Protein AF-W1XCX1-F1 (afdb_monomer_lite)

Radius of gyration: 17.48 Å; chains: 1; bounding box: 41×35×40 Å

Foldseek 3Di:
DDWDDPDQWIADPNRTDHPPDDDDDDDDQVVVVCQCPPVVDDVVVCVVVVHDDDDDDDPDDDDDDDPDDDDCVPPDDDPPPDDD

pLDDT: mean 85.7, std 11.75, range [41.84, 94.31]

Sequence (84 aa):
SEIRCSGPTITVNGKVFGAPFTVKAIGDPKTLNSALTMRGGVVDSLKHWGIKVTIKEENELAIPAFTGTFREEHIKPNETGGKE

Secondary structure (DSSP, 8-state):
--EEEETTEEEETTEEEPSSP-----S-HHHHHHHHT-TTSHHHHHHHTT--------S----PPP-PPP--TT-PPPTT----

InterPro domains:
  IPR010273 Protein of unknown function DUF881 [PF05949] (1-73)
  IPR010273 Protein of unknown function DUF881 [PTHR37313] (1-78)

Structure (mmCIF, N/CA/C/O backbone):
data_AF-W1XCX1-F1
#
_entry.id   AF-W1XCX1-F1
#
loop_
_atom_site.group_PDB
_atom_site.id
_atom_site.type_symbol
_atom_site.label_atom_id
_atom_site.label_alt_id
_atom_site.label_comp_id
_atom_site.label_asym_id
_atom_s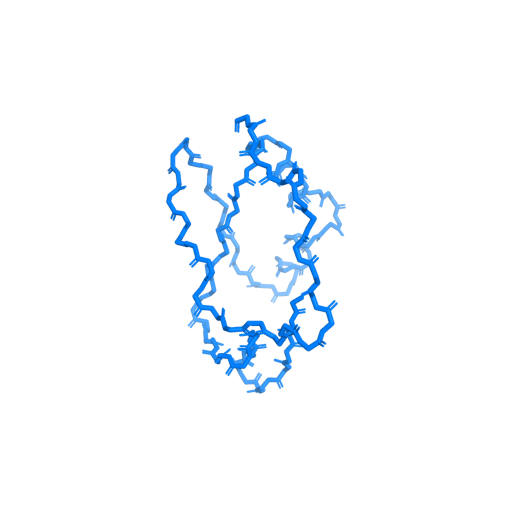ite.label_entity_id
_atom_site.label_seq_id
_atom_site.pdbx_PDB_ins_code
_atom_site.Cartn_x
_atom_site.Cartn_y
_atom_site.Cartn_z
_atom_site.occupancy
_atom_site.B_iso_or_equiv
_atom_site.auth_seq_id
_atom_site.auth_comp_id
_atom_site.auth_asym_id
_atom_site.auth_atom_id
_atom_site.pdbx_PDB_model_num
ATOM 1 N N . SER A 1 1 ? -5.870 -13.225 -0.252 1.00 65.25 1 SER A N 1
ATOM 2 C CA . SER A 1 1 ? -6.026 -12.328 -1.413 1.00 65.25 1 SER A CA 1
ATOM 3 C C . SER A 1 1 ? -5.258 -12.892 -2.582 1.00 65.25 1 SER A C 1
ATOM 5 O O . SER A 1 1 ? -4.151 -13.373 -2.375 1.00 65.25 1 SER A O 1
ATOM 7 N N . GLU A 1 2 ? -5.840 -12.875 -3.776 1.00 86.12 2 GLU A N 1
ATOM 8 C CA . GLU A 1 2 ? -5.191 -13.379 -4.988 1.00 86.12 2 GLU A CA 1
ATOM 9 C C . GLU A 1 2 ? -4.541 -12.221 -5.755 1.00 86.12 2 GLU A C 1
ATOM 11 O O . GLU A 1 2 ? -5.193 -11.199 -5.977 1.00 86.12 2 GLU A O 1
ATOM 16 N N . ILE A 1 3 ? -3.278 -12.390 -6.163 1.00 88.69 3 ILE A N 1
ATOM 17 C CA . ILE A 1 3 ? -2.557 -11.462 -7.041 1.00 88.69 3 ILE A CA 1
ATOM 18 C C . ILE A 1 3 ? -2.038 -12.259 -8.240 1.00 88.69 3 ILE A C 1
ATOM 20 O O . ILE A 1 3 ? -1.313 -13.237 -8.061 1.00 88.69 3 ILE A O 1
ATOM 24 N N . ARG A 1 4 ? -2.396 -11.846 -9.460 1.00 90.94 4 ARG A N 1
ATOM 25 C CA . ARG A 1 4 ? -1.907 -12.455 -10.707 1.00 90.94 4 ARG A CA 1
ATOM 26 C C . ARG A 1 4 ? -1.230 -11.424 -11.599 1.00 90.94 4 ARG A C 1
ATOM 28 O O . ARG A 1 4 ? -1.667 -10.276 -11.685 1.00 90.94 4 ARG A O 1
ATOM 35 N N . CYS A 1 5 ? -0.186 -11.863 -12.299 1.00 88.69 5 CYS A N 1
ATOM 36 C CA . CYS A 1 5 ? 0.430 -11.087 -13.370 1.00 88.69 5 CYS A CA 1
ATOM 37 C C . CYS A 1 5 ? -0.512 -11.047 -14.583 1.00 88.69 5 CYS A C 1
ATOM 39 O O . CYS A 1 5 ? -1.021 -12.083 -15.013 1.00 88.69 5 CYS A O 1
ATOM 41 N N . SER A 1 6 ? -0.753 -9.857 -15.130 1.00 86.81 6 SER A N 1
ATOM 42 C CA . SER A 1 6 ? -1.573 -9.645 -16.329 1.00 86.81 6 SER A CA 1
ATOM 43 C C . SER A 1 6 ? -0.848 -8.719 -17.315 1.00 86.81 6 SER A C 1
ATOM 45 O O . SER A 1 6 ? -1.428 -7.797 -17.887 1.00 86.81 6 SER A O 1
ATOM 47 N N . GLY A 1 7 ? 0.460 -8.951 -17.489 1.00 87.56 7 GLY A N 1
ATOM 48 C CA . GLY A 1 7 ? 1.342 -8.155 -18.345 1.00 87.56 7 GLY A CA 1
ATOM 49 C C . GLY A 1 7 ? 1.730 -6.826 -17.682 1.00 87.56 7 GLY A C 1
ATOM 50 O O . GLY A 1 7 ? 2.286 -6.855 -16.586 1.00 87.56 7 GLY A O 1
ATOM 51 N N . PRO A 1 8 ? 1.443 -5.658 -18.293 1.00 86.06 8 PRO A N 1
ATOM 52 C CA . PRO A 1 8 ? 1.743 -4.351 -17.696 1.00 86.06 8 PRO A CA 1
ATOM 53 C C . PRO A 1 8 ? 0.804 -3.984 -16.531 1.00 86.06 8 PRO A C 1
ATOM 55 O O . PRO A 1 8 ? 0.941 -2.918 -15.933 1.00 86.06 8 PRO A O 1
ATOM 58 N N . THR A 1 9 ? -0.172 -4.844 -16.227 1.00 91.25 9 THR A N 1
ATOM 59 C CA . THR A 1 9 ? -1.167 -4.664 -15.165 1.00 91.25 9 THR A CA 1
ATOM 60 C C . THR A 1 9 ? -1.116 -5.821 -14.174 1.00 91.25 9 THR A C 1
ATOM 62 O O . THR A 1 9 ? -0.631 -6.914 -14.489 1.00 91.25 9 THR A O 1
ATOM 65 N N . ILE A 1 10 ? -1.637 -5.587 -12.971 1.00 91.62 10 ILE A N 1
ATOM 66 C CA . ILE A 1 10 ? -1.806 -6.622 -11.949 1.00 91.62 10 ILE A CA 1
ATOM 67 C C . ILE A 1 10 ? -3.291 -6.896 -11.748 1.00 91.62 10 ILE A C 1
ATOM 69 O O . ILE A 1 10 ? -4.097 -5.971 -11.697 1.00 91.62 10 ILE A O 1
ATOM 73 N N . THR A 1 11 ? -3.658 -8.163 -11.603 1.00 90.94 11 THR A N 1
ATOM 74 C CA . THR A 1 11 ? -5.019 -8.541 -11.221 1.00 90.94 11 THR A CA 1
ATOM 75 C C . THR A 1 11 ? -5.048 -8.834 -9.730 1.00 90.94 11 THR A C 1
ATOM 77 O O . THR A 1 11 ? -4.324 -9.714 -9.269 1.00 90.94 11 THR A O 1
ATOM 80 N N . VAL A 1 12 ? -5.884 -8.117 -8.978 1.00 89.56 12 VAL A N 1
ATOM 81 C CA . VAL A 1 12 ? -6.107 -8.335 -7.543 1.00 89.56 12 VAL A CA 1
ATOM 82 C C . VAL A 1 12 ? -7.566 -8.723 -7.335 1.00 89.56 12 VAL A C 1
ATOM 84 O O . VAL A 1 12 ? -8.470 -7.950 -7.653 1.00 89.56 12 VAL A O 1
ATOM 87 N N . ASN A 1 13 ? -7.803 -9.930 -6.814 1.00 86.75 13 ASN A N 1
ATOM 88 C CA . ASN A 1 13 ? -9.147 -10.493 -6.609 1.00 86.75 13 ASN A CA 1
ATOM 89 C C . ASN A 1 13 ? -10.052 -10.373 -7.860 1.00 86.75 13 ASN A C 1
ATOM 91 O O . ASN A 1 13 ? -11.193 -9.918 -7.776 1.00 86.75 13 ASN A O 1
ATOM 95 N N . GLY A 1 14 ? -9.519 -10.716 -9.038 1.00 85.38 14 GLY A N 1
ATOM 96 C CA . GLY A 1 14 ? -10.248 -10.673 -10.313 1.00 85.38 14 GLY A CA 1
ATOM 97 C C . GLY A 1 14 ? -10.444 -9.279 -10.926 1.00 85.38 14 GLY A C 1
ATOM 98 O O . GLY A 1 14 ? -10.960 -9.181 -12.036 1.00 85.38 14 GLY A O 1
ATOM 99 N N . LYS A 1 15 ? -10.016 -8.201 -10.254 1.00 86.75 15 LYS A N 1
ATOM 100 C CA . LYS A 1 15 ? -10.019 -6.838 -10.808 1.00 86.75 15 LYS A CA 1
ATOM 101 C C . LYS A 1 15 ? -8.630 -6.460 -11.306 1.00 86.75 15 LYS A C 1
ATOM 103 O O . LYS A 1 15 ? -7.647 -6.671 -10.603 1.00 86.75 15 LYS A O 1
ATOM 108 N N . VAL A 1 16 ? -8.558 -5.884 -12.500 1.00 90.81 16 VAL A N 1
ATOM 109 C CA . VAL A 1 16 ? -7.304 -5.431 -13.117 1.00 90.81 16 VAL A CA 1
ATOM 110 C C . VAL A 1 16 ? -6.969 -4.016 -12.641 1.00 90.81 16 VAL A C 1
ATOM 112 O O . VAL A 1 16 ? -7.828 -3.136 -12.653 1.00 90.81 16 VAL A O 1
ATOM 115 N N . PHE A 1 17 ? -5.716 -3.792 -12.255 1.00 91.50 17 PHE A N 1
ATOM 116 C CA . PHE A 1 17 ? -5.176 -2.510 -11.810 1.00 91.50 17 PHE A CA 1
ATOM 117 C C . PHE A 1 17 ? -3.951 -2.131 -12.651 1.00 91.50 17 PHE A C 1
ATOM 119 O O . PHE A 1 17 ? -3.044 -2.943 -12.854 1.00 91.50 17 PHE A O 1
ATOM 126 N N . GLY A 1 18 ? -3.917 -0.882 -13.118 1.00 92.38 18 GLY A N 1
ATOM 127 C CA . GLY A 1 18 ? -2.765 -0.273 -13.786 1.00 92.38 18 GLY A CA 1
ATOM 128 C C . GLY A 1 18 ? -2.014 0.693 -12.868 1.00 92.38 18 GLY A C 1
ATOM 129 O O . GLY A 1 18 ? -2.532 1.105 -11.831 1.00 92.38 18 GLY A O 1
ATOM 130 N N . ALA A 1 19 ? -0.793 1.059 -13.256 1.00 89.25 19 ALA A N 1
ATOM 131 C CA . ALA A 1 19 ? -0.017 2.079 -12.555 1.00 89.25 19 ALA A CA 1
ATOM 132 C C . ALA A 1 19 ? -0.616 3.491 -12.768 1.00 89.25 19 ALA A C 1
ATOM 134 O O . ALA A 1 19 ? -1.172 3.748 -13.839 1.00 89.25 19 ALA A O 1
ATOM 135 N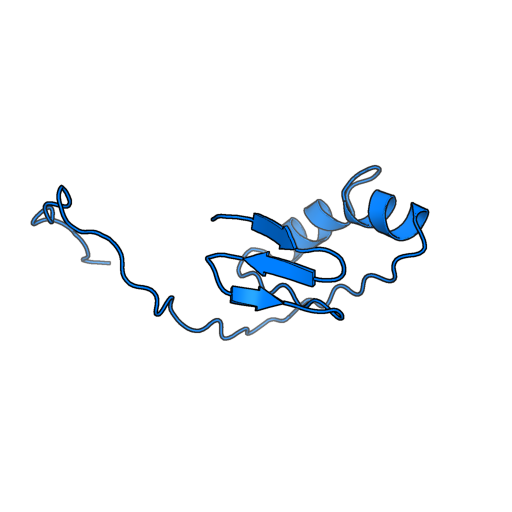 N . PRO A 1 20 ? -0.456 4.431 -11.814 1.00 91.62 20 PRO A N 1
ATOM 136 C CA . PRO A 1 20 ? 0.201 4.292 -10.511 1.00 91.62 20 PRO A CA 1
ATOM 137 C C . PRO A 1 20 ? -0.661 3.548 -9.479 1.00 91.62 20 PRO A C 1
ATOM 139 O O . PRO A 1 20 ? -1.876 3.710 -9.422 1.00 91.62 20 PRO A O 1
ATOM 142 N N . PHE A 1 21 ? -0.014 2.758 -8.620 1.00 91.19 21 PHE A N 1
ATOM 143 C CA . PHE A 1 21 ? -0.697 1.991 -7.577 1.00 91.19 21 PHE A CA 1
ATOM 144 C C . PHE A 1 21 ? -0.797 2.788 -6.275 1.00 91.19 21 PHE A C 1
ATOM 146 O O . PHE A 1 21 ? 0.157 3.444 -5.863 1.00 91.19 21 PHE A O 1
ATOM 153 N N . THR A 1 22 ? -1.942 2.703 -5.597 1.00 92.75 22 THR A N 1
ATOM 154 C CA . THR A 1 22 ? -2.142 3.269 -4.256 1.00 92.75 22 THR A CA 1
ATOM 155 C C . THR A 1 22 ? -2.582 2.167 -3.306 1.00 92.75 22 THR A C 1
ATOM 157 O O . THR A 1 22 ? -3.632 1.558 -3.499 1.00 92.75 22 THR A O 1
ATOM 160 N N . VAL A 1 23 ? -1.780 1.923 -2.271 1.00 91.56 23 VAL A N 1
ATOM 161 C CA . VAL A 1 23 ? -2.080 0.955 -1.212 1.00 91.56 23 VAL A CA 1
ATOM 162 C C . VAL A 1 23 ? -2.444 1.732 0.048 1.00 91.56 23 VAL A C 1
ATOM 164 O O . VAL A 1 23 ? -1.674 2.572 0.503 1.00 91.56 23 VAL A O 1
ATOM 167 N N . LYS A 1 24 ? -3.634 1.466 0.587 1.00 93.19 24 LYS A N 1
ATOM 168 C CA . LYS A 1 24 ? -4.142 2.051 1.832 1.00 93.19 24 LYS A CA 1
ATOM 169 C C . LYS A 1 24 ? -4.143 0.974 2.910 1.00 93.19 24 LYS A C 1
ATOM 171 O O . LYS A 1 24 ? -4.588 -0.141 2.644 1.00 93.19 24 LYS A O 1
ATOM 176 N N . ALA A 1 25 ? -3.666 1.306 4.103 1.00 92.50 25 ALA A N 1
ATOM 177 C CA . ALA A 1 25 ? -3.620 0.396 5.241 1.00 92.50 25 ALA A CA 1
ATOM 178 C C . ALA A 1 25 ? -3.991 1.144 6.525 1.00 92.50 25 ALA A C 1
ATOM 180 O O . ALA A 1 25 ? -3.689 2.328 6.655 1.00 92.50 25 ALA A O 1
ATOM 181 N N . ILE A 1 26 ? -4.642 0.444 7.454 1.00 93.75 26 ILE A N 1
ATOM 182 C CA . ILE A 1 26 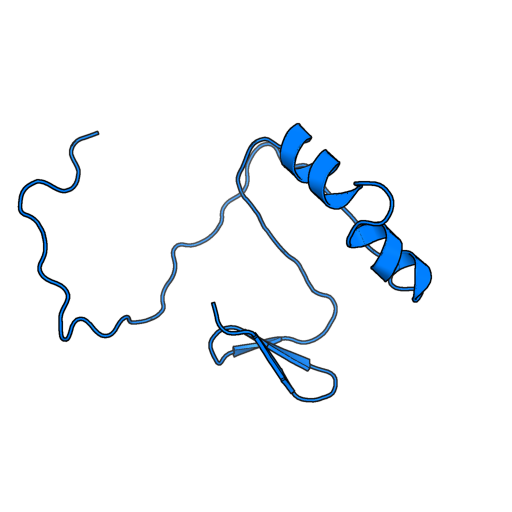? -4.986 0.945 8.790 1.00 93.75 26 ILE A CA 1
ATOM 183 C C . ILE A 1 26 ? -4.147 0.161 9.801 1.00 93.75 26 ILE A C 1
ATOM 185 O O . ILE A 1 26 ? -4.062 -1.063 9.717 1.00 93.75 26 ILE A O 1
ATOM 189 N N . GLY A 1 27 ? -3.519 0.865 10.739 1.00 91.56 27 GLY A N 1
ATOM 190 C CA . GLY A 1 27 ? -2.664 0.297 11.778 1.00 91.56 27 GLY A CA 1
ATOM 191 C C . GLY A 1 27 ? -1.881 1.392 12.499 1.00 91.56 27 GLY A C 1
ATOM 192 O O . GLY A 1 27 ? -2.120 2.574 12.260 1.00 91.56 27 GLY A O 1
ATOM 193 N N . ASP A 1 28 ? -0.935 1.006 13.358 1.00 93.81 28 ASP A N 1
ATOM 194 C CA . ASP A 1 28 ? -0.018 1.957 13.996 1.00 93.81 28 ASP A CA 1
ATOM 195 C C . ASP A 1 28 ? 0.903 2.599 12.933 1.00 93.81 28 ASP A C 1
ATOM 197 O O . ASP A 1 28 ? 1.693 1.878 12.306 1.00 93.81 28 ASP A O 1
ATOM 201 N N . PRO A 1 29 ? 0.827 3.928 12.701 1.00 92.94 29 PRO A N 1
ATOM 202 C CA . PRO A 1 29 ? 1.546 4.571 11.600 1.00 92.94 29 PRO A CA 1
ATOM 203 C C . PRO A 1 29 ? 3.062 4.377 11.679 1.00 92.94 29 PRO A C 1
ATOM 205 O O . PRO A 1 29 ? 3.705 4.112 10.664 1.00 92.94 29 PRO A O 1
ATOM 208 N N . LYS A 1 30 ? 3.632 4.425 12.891 1.00 92.06 30 LYS A N 1
ATOM 209 C CA . LYS A 1 30 ? 5.078 4.271 13.111 1.00 92.06 30 LYS A CA 1
ATOM 210 C C . LYS A 1 30 ? 5.553 2.867 12.759 1.00 92.06 30 LYS A C 1
ATOM 212 O O . LYS A 1 30 ? 6.594 2.708 12.119 1.00 92.06 30 LYS A O 1
ATOM 217 N N . THR A 1 31 ? 4.789 1.856 13.158 1.00 94.06 31 THR A N 1
ATOM 218 C CA . THR A 1 31 ? 5.071 0.446 12.876 1.00 94.06 31 THR A CA 1
ATOM 219 C C . THR A 1 31 ? 4.965 0.167 11.381 1.00 94.06 31 THR A C 1
ATOM 221 O O . THR A 1 31 ? 5.870 -0.440 10.809 1.00 94.06 31 THR A O 1
ATOM 224 N N . LEU A 1 32 ? 3.907 0.659 10.727 1.00 93.88 32 LEU A N 1
ATOM 225 C CA . LEU A 1 32 ? 3.716 0.501 9.284 1.00 93.88 32 LEU A CA 1
ATOM 226 C C . LEU A 1 32 ? 4.834 1.178 8.488 1.00 93.88 32 LEU A C 1
ATOM 228 O O . LEU A 1 32 ? 5.416 0.556 7.599 1.00 93.88 32 LEU A O 1
ATOM 232 N N . ASN A 1 33 ? 5.170 2.423 8.827 1.00 92.75 33 ASN A N 1
ATOM 233 C CA . ASN A 1 33 ? 6.247 3.151 8.169 1.00 92.75 33 ASN A CA 1
ATOM 234 C C . ASN A 1 33 ? 7.594 2.431 8.348 1.00 92.75 33 ASN A C 1
ATOM 236 O O . ASN A 1 33 ? 8.269 2.142 7.362 1.00 92.75 33 ASN A O 1
ATOM 240 N N . SER A 1 34 ? 7.928 2.021 9.577 1.00 92.94 34 SER A N 1
ATOM 241 C CA . SER A 1 34 ? 9.167 1.284 9.867 1.00 92.94 34 SER A CA 1
ATOM 242 C C . SER A 1 34 ? 9.259 -0.041 9.106 1.00 92.94 34 SER A C 1
ATOM 244 O O . SER A 1 34 ? 10.329 -0.387 8.607 1.00 92.94 34 SER A O 1
ATOM 246 N N . ALA A 1 35 ? 8.148 -0.774 8.980 1.00 93.69 35 ALA A N 1
ATOM 247 C CA . ALA A 1 35 ? 8.100 -2.025 8.226 1.00 93.69 35 ALA A CA 1
ATOM 248 C C . ALA A 1 35 ? 8.334 -1.804 6.723 1.00 93.69 35 ALA A C 1
ATOM 250 O O . ALA A 1 35 ? 9.028 -2.593 6.079 1.00 93.69 35 ALA A O 1
ATOM 251 N N . LEU A 1 36 ? 7.795 -0.718 6.160 1.00 93.62 36 LEU A N 1
ATOM 252 C CA . LEU A 1 36 ? 7.994 -0.365 4.754 1.00 93.62 36 LEU A CA 1
ATOM 253 C C . LEU A 1 36 ? 9.430 0.095 4.478 1.00 93.62 36 LEU A C 1
ATOM 255 O O . LEU A 1 36 ? 10.014 -0.304 3.471 1.00 93.62 36 LEU A O 1
ATOM 259 N N . THR A 1 37 ? 10.009 0.907 5.365 1.00 92.31 37 THR A N 1
ATOM 260 C CA . THR A 1 37 ? 11.361 1.472 5.222 1.00 92.31 37 THR A CA 1
ATOM 261 C C . THR A 1 37 ? 12.458 0.600 5.828 1.00 92.31 37 THR A C 1
ATOM 263 O O . THR A 1 37 ? 13.580 1.069 6.025 1.00 92.31 37 THR A O 1
ATOM 266 N N . MET A 1 38 ? 12.151 -0.653 6.170 1.00 94.19 38 MET A N 1
ATOM 267 C CA . MET A 1 38 ? 13.135 -1.575 6.721 1.00 94.19 38 MET A CA 1
ATOM 268 C C . MET A 1 38 ? 14.270 -1.779 5.712 1.00 94.19 38 MET A C 1
ATOM 270 O O . MET A 1 38 ? 14.019 -1.990 4.524 1.00 94.19 38 MET A O 1
ATOM 274 N N . ARG A 1 39 ? 15.521 -1.719 6.183 1.00 91.69 39 ARG A N 1
ATOM 275 C CA . ARG A 1 39 ? 16.701 -1.846 5.318 1.00 91.69 39 ARG A CA 1
ATOM 276 C C . ARG A 1 39 ? 16.678 -3.179 4.572 1.00 91.69 39 ARG A C 1
ATOM 278 O O . ARG A 1 39 ? 16.559 -4.231 5.193 1.00 91.69 39 ARG A O 1
ATOM 285 N N . GLY A 1 40 ? 16.837 -3.125 3.251 1.00 90.88 40 GLY A N 1
ATOM 286 C CA . GLY A 1 40 ? 16.744 -4.310 2.391 1.00 90.88 40 GLY A CA 1
ATOM 287 C C . GLY A 1 40 ? 15.323 -4.871 2.263 1.00 90.88 40 GLY A C 1
ATOM 288 O O . GLY A 1 40 ? 15.145 -5.973 1.753 1.00 90.88 40 GLY A O 1
ATOM 289 N N . GLY A 1 41 ? 14.320 -4.130 2.734 1.00 92.81 41 GLY A N 1
ATOM 290 C CA . GLY A 1 41 ? 12.910 -4.442 2.577 1.00 92.81 41 GLY A CA 1
ATOM 291 C C . GLY A 1 41 ? 12.358 -4.000 1.222 1.00 92.81 41 GLY A C 1
ATOM 292 O O . GLY A 1 41 ? 13.083 -3.644 0.291 1.00 92.81 41 GLY A O 1
ATOM 293 N N . VAL A 1 42 ? 11.029 -3.995 1.124 1.00 92.81 42 VAL A N 1
ATOM 294 C CA . VAL A 1 42 ? 10.321 -3.805 -0.148 1.00 92.81 42 VAL A CA 1
ATOM 295 C C . VAL A 1 42 ? 10.580 -2.439 -0.790 1.00 92.81 42 VAL A C 1
ATOM 297 O O . VAL A 1 42 ? 10.800 -2.363 -1.997 1.00 92.81 42 VAL A O 1
ATOM 300 N N . VAL A 1 43 ? 10.601 -1.354 -0.008 1.00 93.62 43 VAL A N 1
ATOM 301 C CA . VAL A 1 43 ? 10.810 0.001 -0.546 1.00 93.62 43 VAL A CA 1
ATOM 302 C C . VAL A 1 43 ? 12.219 0.155 -1.111 1.00 93.62 43 VAL A C 1
ATOM 304 O O . VAL A 1 43 ? 12.386 0.779 -2.159 1.00 93.62 43 VAL A O 1
ATOM 307 N N . ASP A 1 44 ? 13.220 -0.438 -0.463 1.00 93.12 44 ASP A N 1
ATOM 308 C CA . ASP A 1 44 ? 14.603 -0.411 -0.939 1.00 93.12 44 ASP A CA 1
ATOM 309 C C . ASP A 1 44 ? 14.751 -1.187 -2.252 1.00 93.12 44 ASP A C 1
ATOM 311 O O . ASP A 1 44 ? 15.365 -0.684 -3.194 1.00 93.12 44 ASP A O 1
ATOM 315 N N . SER A 1 45 ? 14.130 -2.370 -2.361 1.00 94.31 45 SER A N 1
ATOM 316 C CA . SER A 1 45 ? 14.118 -3.147 -3.609 1.00 94.31 45 SER A CA 1
ATOM 317 C C . SER A 1 45 ? 13.441 -2.389 -4.755 1.00 94.31 45 SER A C 1
ATOM 319 O O . SER A 1 45 ? 13.972 -2.336 -5.863 1.00 94.31 45 SER A O 1
ATOM 321 N N . LEU A 1 46 ? 12.301 -1.745 -4.489 1.00 92.88 46 LEU A N 1
ATOM 322 C CA . LEU A 1 46 ? 11.584 -0.956 -5.495 1.00 92.88 46 LEU A CA 1
ATOM 323 C C . LEU A 1 46 ? 12.404 0.258 -5.954 1.00 92.88 46 LEU A C 1
ATOM 325 O O . LEU A 1 46 ? 12.517 0.506 -7.156 1.00 92.88 46 LEU A O 1
ATOM 329 N N . LYS A 1 47 ? 13.037 0.977 -5.019 1.00 92.56 47 LYS A N 1
ATOM 330 C CA . LYS A 1 47 ? 13.940 2.094 -5.339 1.00 92.56 47 LYS A CA 1
ATOM 331 C C . LYS A 1 47 ? 15.138 1.642 -6.171 1.00 92.56 47 LYS A C 1
ATOM 333 O O . LYS A 1 47 ? 15.522 2.352 -7.095 1.00 92.56 47 LYS A O 1
ATOM 338 N N . HIS A 1 48 ? 15.706 0.471 -5.875 1.00 93.88 48 HIS A N 1
ATOM 339 C CA . HIS A 1 48 ? 16.825 -0.094 -6.632 1.00 93.88 48 HIS A CA 1
ATOM 340 C C . HIS A 1 48 ? 16.471 -0.337 -8.108 1.00 93.88 48 HIS A C 1
ATOM 342 O O . HIS A 1 48 ? 17.299 -0.114 -8.985 1.00 93.88 48 HIS A O 1
ATOM 348 N N . TRP A 1 49 ? 15.223 -0.708 -8.398 1.00 92.62 49 TRP A N 1
ATOM 349 C CA . TRP A 1 49 ? 14.706 -0.839 -9.767 1.00 92.62 49 TRP A CA 1
ATOM 350 C C . TRP A 1 49 ? 14.262 0.488 -10.404 1.00 92.62 49 TRP A C 1
ATOM 352 O O . TRP A 1 49 ? 13.680 0.491 -11.485 1.00 92.62 49 TRP A O 1
ATOM 362 N N . GLY A 1 50 ? 14.515 1.626 -9.750 1.00 93.25 50 GLY A N 1
ATOM 363 C CA . GLY A 1 50 ? 14.134 2.953 -10.239 1.00 93.25 50 GLY A CA 1
ATOM 364 C C . GLY A 1 50 ? 12.651 3.293 -10.056 1.00 93.25 50 GLY A C 1
ATOM 365 O O . GLY A 1 50 ? 12.182 4.303 -10.586 1.00 93.25 50 GLY A O 1
ATOM 366 N N . ILE A 1 51 ? 11.899 2.486 -9.302 1.00 92.19 51 ILE A N 1
ATOM 367 C CA . ILE A 1 51 ? 10.478 2.721 -9.038 1.00 92.19 51 ILE A CA 1
ATOM 368 C C . ILE A 1 51 ? 10.346 3.764 -7.925 1.00 92.19 51 ILE A C 1
ATOM 370 O O . ILE A 1 51 ? 10.879 3.613 -6.824 1.00 92.19 51 ILE A O 1
ATOM 374 N N . LYS A 1 52 ? 9.606 4.841 -8.205 1.00 92.44 52 LYS A N 1
ATOM 375 C CA . LYS A 1 52 ? 9.325 5.895 -7.224 1.00 92.44 52 LYS A CA 1
ATOM 376 C C . LYS A 1 52 ? 8.212 5.444 -6.282 1.00 92.44 52 LYS A C 1
ATOM 378 O O . LYS A 1 52 ? 7.109 5.144 -6.728 1.00 92.44 52 LYS A O 1
ATOM 383 N N . VAL A 1 53 ? 8.504 5.443 -4.985 1.00 92.94 53 VAL A N 1
ATOM 384 C CA . VAL A 1 53 ? 7.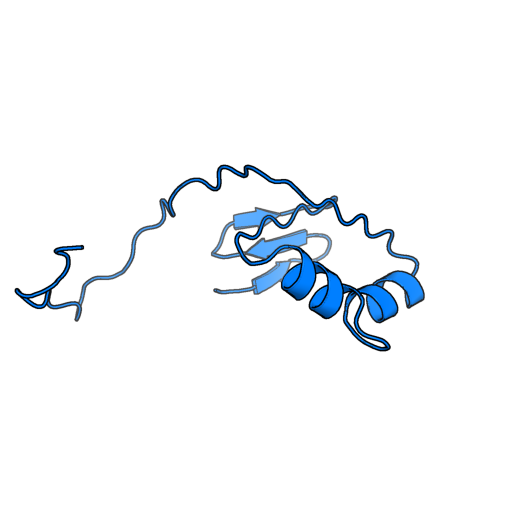549 5.113 -3.921 1.00 92.94 53 VAL A CA 1
ATOM 385 C C . VAL A 1 53 ? 7.385 6.326 -3.013 1.00 92.94 53 VAL A C 1
ATOM 387 O O . VAL A 1 53 ? 8.376 6.902 -2.561 1.00 92.94 53 VAL A O 1
ATOM 390 N N . THR A 1 54 ? 6.137 6.694 -2.733 1.00 93.94 54 THR A N 1
ATOM 391 C CA . THR A 1 54 ? 5.776 7.762 -1.794 1.00 93.94 54 THR A CA 1
ATOM 392 C C . THR A 1 54 ? 4.972 7.156 -0.655 1.00 93.94 54 THR A C 1
ATOM 394 O O . THR A 1 54 ? 3.984 6.467 -0.895 1.00 93.94 54 THR A O 1
ATOM 397 N N . ILE A 1 55 ? 5.401 7.413 0.579 1.00 93.00 55 ILE A N 1
ATOM 398 C CA . ILE A 1 55 ? 4.711 6.984 1.797 1.00 93.00 55 ILE A CA 1
ATOM 399 C C . ILE A 1 55 ? 4.099 8.231 2.428 1.00 93.00 55 ILE A C 1
ATOM 401 O O . ILE A 1 55 ? 4.775 9.253 2.549 1.00 93.00 55 ILE A O 1
ATOM 405 N N . LYS A 1 56 ? 2.820 8.150 2.798 1.00 93.50 56 LYS A N 1
ATOM 406 C CA . LYS A 1 56 ? 2.098 9.216 3.489 1.00 93.50 56 LYS A CA 1
ATOM 407 C C . LYS A 1 56 ? 1.436 8.630 4.730 1.00 93.50 56 LYS A C 1
ATOM 409 O O . LYS A 1 56 ? 0.673 7.674 4.616 1.00 93.50 56 LYS A O 1
ATOM 414 N N . GLU A 1 57 ? 1.748 9.199 5.886 1.00 92.31 57 GLU A N 1
ATOM 415 C CA . GLU A 1 57 ? 1.059 8.899 7.140 1.00 92.31 57 GLU A CA 1
ATOM 416 C C . GLU A 1 57 ? -0.182 9.797 7.244 1.00 92.31 57 GLU A C 1
ATOM 418 O O . GLU A 1 57 ? -0.106 10.997 6.975 1.00 92.31 57 GLU A O 1
ATOM 423 N N . GLU A 1 58 ? -1.324 9.208 7.591 1.00 91.19 58 GLU A N 1
ATOM 424 C CA . GLU A 1 58 ? -2.610 9.896 7.738 1.00 91.19 58 GLU A CA 1
ATOM 425 C C . GLU A 1 58 ? -3.214 9.514 9.091 1.00 91.19 58 GLU A C 1
ATOM 427 O O . GLU A 1 58 ? -3.219 8.336 9.452 1.00 91.19 58 GLU A O 1
ATOM 432 N N . ASN A 1 59 ? -3.737 10.496 9.829 1.00 88.69 59 ASN A N 1
ATOM 433 C CA . ASN A 1 59 ? -4.382 10.250 11.126 1.00 88.69 59 ASN A CA 1
ATOM 434 C C . ASN A 1 59 ? -5.784 9.646 10.977 1.00 88.69 59 ASN A C 1
ATOM 436 O O . ASN A 1 59 ? -6.246 8.928 11.858 1.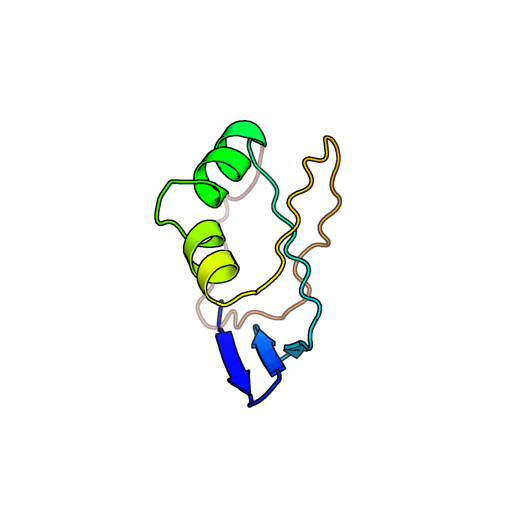00 88.69 59 ASN A O 1
ATOM 440 N N . GLU A 1 60 ? -6.461 9.944 9.869 1.00 89.38 60 GLU A N 1
ATOM 441 C CA . GLU A 1 60 ? -7.800 9.452 9.569 1.00 89.38 60 GLU A CA 1
ATOM 442 C C . GLU A 1 60 ? -7.832 8.923 8.134 1.00 89.38 60 GLU A C 1
ATOM 444 O O . GLU A 1 60 ? -7.427 9.603 7.189 1.00 89.38 60 GLU A O 1
ATOM 449 N N . LEU A 1 61 ? -8.289 7.681 7.967 1.00 90.25 61 LEU A N 1
ATOM 450 C CA . LEU A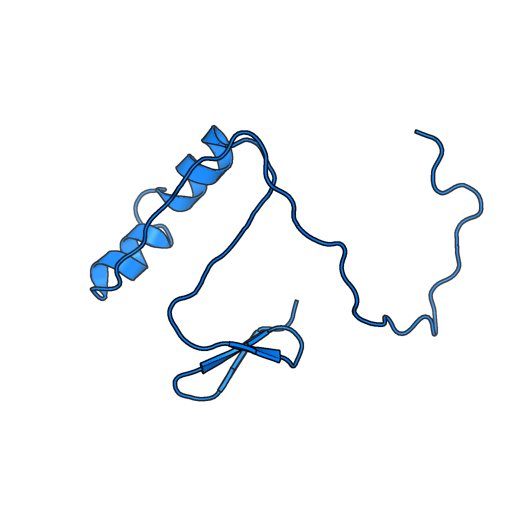 1 61 ? -8.320 7.004 6.677 1.00 90.25 61 LEU A CA 1
ATOM 451 C C . LEU A 1 61 ? -9.593 6.169 6.548 1.00 90.25 61 LEU A C 1
ATOM 453 O O . LEU A 1 61 ? -9.769 5.169 7.239 1.00 90.25 61 LEU A O 1
ATOM 457 N N . ALA A 1 62 ? -10.455 6.533 5.600 1.00 90.69 62 ALA A N 1
ATOM 458 C CA . ALA A 1 62 ? -11.610 5.721 5.238 1.00 90.69 62 ALA A CA 1
ATOM 459 C C . ALA A 1 62 ? -11.214 4.651 4.204 1.00 90.69 62 ALA A C 1
ATOM 461 O O . ALA A 1 62 ? -10.843 4.970 3.066 1.00 90.69 62 ALA A O 1
ATOM 462 N N . ILE A 1 63 ? -11.315 3.376 4.592 1.00 89.69 63 ILE A N 1
ATOM 463 C CA . ILE A 1 63 ? -11.232 2.226 3.682 1.00 89.69 63 ILE A CA 1
ATOM 464 C C . ILE A 1 63 ? -12.636 1.617 3.582 1.00 89.69 63 ILE A C 1
ATOM 466 O O . ILE A 1 63 ? -13.176 1.195 4.605 1.00 89.69 63 ILE A O 1
ATOM 470 N N . PRO A 1 64 ? -13.258 1.584 2.387 1.00 86.12 64 PRO A N 1
ATOM 471 C CA . PRO A 1 64 ? -14.594 1.023 2.238 1.00 86.12 64 PRO A CA 1
ATOM 472 C C . PRO A 1 64 ? -14.592 -0.467 2.582 1.00 86.12 64 PRO A C 1
ATOM 474 O O . PRO A 1 64 ? -13.627 -1.182 2.294 1.00 86.12 64 PRO A O 1
ATOM 477 N N . ALA A 1 65 ? -15.697 -0.933 3.166 1.00 83.75 65 ALA A N 1
ATOM 478 C CA . ALA A 1 65 ? -15.890 -2.346 3.452 1.00 83.75 65 ALA A CA 1
ATOM 479 C C . ALA A 1 65 ? -15.772 -3.184 2.171 1.00 83.75 65 ALA A C 1
ATOM 481 O O . ALA A 1 65 ? -16.096 -2.736 1.066 1.00 83.75 65 ALA A O 1
ATOM 482 N N . PHE A 1 66 ? -15.301 -4.419 2.326 1.00 81.88 66 PHE A N 1
ATOM 483 C CA . PHE A 1 66 ? -15.204 -5.346 1.211 1.00 81.88 66 PHE A CA 1
ATOM 484 C C . PHE A 1 66 ? -16.602 -5.657 0.658 1.00 81.88 66 PHE A C 1
ATOM 486 O O . PHE A 1 66 ? -17.484 -6.087 1.391 1.00 81.88 66 PHE A O 1
ATOM 493 N N . THR A 1 67 ? -16.790 -5.442 -0.645 1.00 76.19 67 THR A N 1
ATOM 494 C CA . THR A 1 67 ? -18.074 -5.628 -1.349 1.00 76.19 67 THR A CA 1
ATOM 495 C C . THR A 1 67 ? -18.126 -6.898 -2.199 1.00 76.19 67 THR A C 1
ATOM 497 O O . THR A 1 67 ? -19.065 -7.087 -2.968 1.00 76.19 67 THR A O 1
ATOM 500 N N . GLY A 1 68 ? -17.108 -7.758 -2.121 1.00 73.00 68 GLY A N 1
ATOM 501 C CA . GLY A 1 68 ? -17.115 -9.032 -2.834 1.00 73.00 68 GLY A CA 1
ATOM 502 C C . GLY A 1 68 ? -17.990 -10.072 -2.137 1.00 73.00 68 GLY A C 1
ATOM 503 O O . GLY A 1 68 ? -18.247 -9.993 -0.939 1.00 73.00 68 GLY A O 1
ATOM 504 N N . THR A 1 69 ? -18.429 -11.065 -2.900 1.00 71.00 69 THR A N 1
ATOM 505 C CA . THR A 1 69 ? -19.187 -12.203 -2.381 1.00 71.00 69 THR A CA 1
ATOM 506 C C . THR A 1 69 ? -18.233 -13.301 -1.913 1.00 71.00 69 THR A C 1
ATOM 508 O O . THR A 1 69 ? -17.229 -13.589 -2.568 1.00 71.00 69 THR A O 1
ATOM 511 N N . PHE A 1 70 ? -18.541 -13.930 -0.779 1.00 73.38 70 PHE A N 1
ATOM 512 C CA . PHE A 1 70 ? -17.870 -15.150 -0.332 1.00 73.38 70 PHE A CA 1
ATOM 513 C C . PHE A 1 70 ? -18.780 -16.349 -0.602 1.00 73.38 70 PHE A C 1
ATOM 515 O O . PHE A 1 70 ? -20.003 -16.229 -0.564 1.00 73.38 70 PHE A O 1
ATOM 522 N N . ARG A 1 71 ? -18.192 -17.512 -0.899 1.00 69.69 71 ARG A N 1
ATOM 523 C CA . ARG A 1 71 ? -18.948 -18.767 -0.966 1.00 69.69 71 ARG A CA 1
ATOM 524 C C . ARG A 1 71 ? -19.169 -19.277 0.453 1.00 69.69 71 ARG A C 1
ATOM 526 O O . ARG A 1 71 ? -18.224 -19.681 1.119 1.00 69.69 71 ARG A O 1
ATOM 533 N N . GLU A 1 72 ? -20.419 -19.261 0.897 1.00 72.25 72 GLU A N 1
ATOM 534 C CA . GLU A 1 72 ? -20.822 -19.675 2.248 1.00 72.25 72 GLU A CA 1
ATOM 535 C C . GLU A 1 72 ? -21.086 -21.184 2.367 1.00 72.25 72 GLU A C 1
ATOM 537 O O . GLU A 1 72 ? -21.645 -21.633 3.360 1.00 72.25 72 GLU A O 1
ATOM 542 N N . GLU A 1 73 ? -20.666 -21.992 1.386 1.00 75.81 73 GLU A N 1
ATOM 543 C CA . GLU A 1 73 ? -21.018 -23.420 1.270 1.00 75.81 73 GLU A CA 1
ATOM 544 C C . GLU A 1 73 ? -20.718 -24.258 2.529 1.00 75.81 73 GLU A C 1
ATOM 546 O O . GLU A 1 73 ? -21.383 -25.264 2.784 1.00 75.81 73 GLU A O 1
ATOM 551 N N . HIS A 1 74 ? -19.773 -23.809 3.361 1.00 79.38 74 HIS A N 1
ATOM 552 C CA . HIS A 1 74 ? -19.435 -24.426 4.646 1.00 79.38 74 HIS A CA 1
ATOM 553 C C . HIS A 1 74 ? -19.377 -23.439 5.823 1.00 79.38 74 HIS A C 1
ATOM 555 O O . HIS A 1 74 ? -18.954 -23.818 6.917 1.00 79.38 74 HIS A O 1
ATOM 561 N N . ILE A 1 75 ? -19.790 -22.183 5.633 1.00 81.00 75 ILE A N 1
ATOM 562 C CA . ILE A 1 75 ? -19.761 -21.180 6.701 1.00 81.00 75 ILE A CA 1
ATOM 563 C C . ILE A 1 75 ? -21.006 -21.373 7.564 1.00 81.00 75 ILE A C 1
ATOM 565 O O . ILE A 1 75 ? -22.125 -21.104 7.137 1.00 81.00 75 ILE A O 1
ATOM 569 N N . LYS A 1 76 ? -20.811 -21.849 8.796 1.00 77.69 76 LYS A N 1
ATOM 570 C CA . LYS A 1 76 ? -21.854 -21.850 9.824 1.00 77.69 76 LYS A CA 1
ATOM 571 C C . LYS A 1 76 ? -21.602 -20.676 10.770 1.00 77.69 76 LYS A C 1
ATOM 573 O O . LYS A 1 76 ? -20.509 -20.617 11.339 1.00 77.69 76 LYS A O 1
ATOM 578 N N . PRO A 1 77 ? -22.558 -19.747 10.944 1.00 75.19 77 PRO A N 1
ATOM 579 C CA . PRO A 1 77 ? -22.416 -18.702 11.944 1.00 75.19 77 PRO A CA 1
ATOM 580 C C . PRO A 1 77 ? -22.356 -19.347 13.331 1.00 75.19 77 PRO A C 1
ATOM 582 O O . PRO A 1 77 ? -23.165 -20.212 13.660 1.00 75.19 77 PRO A O 1
ATOM 585 N N . ASN A 1 78 ? -21.373 -18.947 14.134 1.00 76.62 78 ASN A N 1
ATOM 586 C CA . ASN A 1 78 ? -21.362 -19.269 15.553 1.00 76.62 78 ASN A CA 1
ATOM 587 C C . ASN A 1 78 ? -22.260 -18.247 16.268 1.00 76.62 78 ASN A C 1
ATOM 589 O O . ASN A 1 78 ? -22.053 -17.043 16.115 1.00 76.62 78 ASN A O 1
ATOM 593 N N . GLU A 1 79 ? -23.235 -18.710 17.051 1.00 65.25 79 GLU A N 1
ATOM 594 C CA . GLU A 1 79 ? -24.258 -17.893 17.731 1.00 65.25 79 GLU A CA 1
ATOM 595 C C . GLU A 1 79 ? -23.681 -16.919 18.786 1.00 65.25 79 GLU A C 1
ATOM 597 O O . GLU A 1 79 ? -24.414 -16.161 19.413 1.00 65.25 79 GLU A O 1
ATOM 602 N N . THR A 1 80 ? -22.357 -16.907 18.980 1.00 58.50 80 THR A N 1
ATOM 603 C CA . THR A 1 80 ? -21.629 -16.047 19.932 1.00 58.50 80 THR A CA 1
ATOM 604 C C . THR A 1 80 ? -20.862 -14.881 19.278 1.00 58.50 80 THR A C 1
ATOM 606 O O . THR A 1 80 ? -20.035 -14.245 19.926 1.00 58.50 80 THR A O 1
ATOM 609 N N . GLY A 1 81 ? -21.079 -14.588 17.993 1.00 49.06 81 GLY A N 1
ATOM 610 C CA . GLY A 1 81 ? -20.303 -13.576 17.265 1.00 49.06 81 GLY A CA 1
ATOM 611 C C . GLY A 1 81 ? -20.830 -12.139 17.387 1.00 49.06 81 GLY A C 1
ATOM 612 O O . GLY A 1 81 ? -21.723 -11.766 16.634 1.00 49.06 81 GLY A O 1
ATOM 613 N N . GLY A 1 82 ? -20.212 -11.320 18.251 1.00 53.75 82 GLY A N 1
ATOM 614 C CA . GLY A 1 82 ? -20.180 -9.853 18.104 1.00 53.75 82 GLY A CA 1
ATOM 615 C C . GLY A 1 82 ? -20.991 -9.019 19.106 1.00 53.75 82 GLY A C 1
ATOM 616 O O . GLY A 1 82 ? -21.826 -8.216 18.699 1.00 53.75 82 GLY A O 1
ATOM 617 N N . LYS A 1 83 ? -20.731 -9.158 20.412 1.00 41.84 83 LYS A N 1
ATOM 618 C CA . LYS A 1 83 ? -20.863 -8.032 21.351 1.00 41.84 83 LYS A CA 1
ATOM 619 C C . LYS A 1 83 ? -19.458 -7.611 21.746 1.00 41.84 83 LYS A C 1
ATOM 621 O O . LYS A 1 83 ? -18.858 -8.323 22.539 1.00 41.84 83 LYS A O 1
ATOM 626 N N . GLU A 1 84 ? -18.986 -6.513 21.172 1.00 42.38 84 GLU A N 1
ATOM 627 C CA . GLU A 1 84 ? -18.068 -5.520 21.748 1.00 42.38 84 GLU A CA 1
ATOM 628 C C . GLU A 1 84 ? -17.959 -4.338 20.780 1.00 42.38 84 GLU A C 1
ATOM 630 O O . GLU A 1 84 ? -17.774 -4.584 19.565 1.00 42.38 84 GLU A O 1
#

Organism: NCBI:txid408170